Protein AF-A0A528BFL7-F1 (afdb_monomer_lite)

Structure (mmCIF, N/CA/C/O backbone):
data_AF-A0A528BFL7-F1
#
_entry.id   AF-A0A528BFL7-F1
#
loop_
_atom_site.group_PDB
_atom_site.id
_atom_site.type_symbol
_atom_site.label_atom_id
_atom_site.label_alt_id
_atom_site.label_comp_id
_atom_site.label_asym_id
_atom_site.label_entity_id
_atom_site.label_seq_id
_atom_site.pdbx_PDB_ins_code
_atom_site.Cartn_x
_atom_site.Cartn_y
_atom_site.Cartn_z
_atom_site.occupancy
_atom_site.B_iso_or_equiv
_atom_site.auth_seq_id
_atom_site.auth_comp_id
_atom_site.auth_asym_id
_atom_site.auth_atom_id
_atom_site.pdbx_PDB_model_num
ATOM 1 N N . MET A 1 1 ? 67.674 10.518 -14.536 1.00 40.16 1 MET A N 1
ATOM 2 C CA . MET A 1 1 ? 66.865 10.661 -15.765 1.00 40.16 1 MET A CA 1
ATOM 3 C C . MET A 1 1 ? 65.410 10.502 -15.371 1.00 40.16 1 MET A C 1
ATOM 5 O O . MET A 1 1 ? 65.099 9.622 -14.583 1.00 40.16 1 MET A O 1
ATOM 9 N N . SER A 1 2 ? 64.601 11.469 -15.777 1.00 37.69 2 SER A N 1
ATOM 10 C CA . SER A 1 2 ? 63.297 11.860 -15.237 1.00 37.69 2 SER A CA 1
ATOM 11 C C . SER A 1 2 ? 62.187 10.826 -15.421 1.00 37.69 2 SER A C 1
ATOM 13 O O . SER A 1 2 ? 62.089 10.180 -16.459 1.00 37.69 2 SER A O 1
ATOM 15 N N . VAL A 1 3 ? 61.326 10.741 -14.406 1.00 48.44 3 VAL A N 1
ATOM 16 C CA . VAL A 1 3 ? 60.067 9.993 -14.392 1.00 48.44 3 VAL A CA 1
ATOM 17 C C . VAL A 1 3 ? 59.146 10.466 -15.525 1.00 48.44 3 VAL A C 1
ATOM 19 O O . VAL A 1 3 ? 58.677 11.603 -15.537 1.00 48.44 3 VAL A O 1
ATOM 22 N N . GLN A 1 4 ? 58.924 9.598 -16.513 1.00 43.31 4 GLN A N 1
ATOM 23 C CA . GLN A 1 4 ? 57.974 9.819 -17.600 1.00 43.31 4 GLN A CA 1
ATOM 24 C C . GLN A 1 4 ? 56.562 9.719 -17.005 1.00 43.31 4 GLN A C 1
ATOM 26 O O . GLN A 1 4 ? 56.153 8.666 -16.521 1.00 43.31 4 GLN A O 1
ATOM 31 N N . SER A 1 5 ? 55.849 10.842 -16.980 1.00 42.34 5 SER A N 1
ATOM 32 C CA . SER A 1 5 ? 54.482 10.930 -16.471 1.00 42.34 5 SER A CA 1
ATOM 33 C C . SER A 1 5 ? 53.546 10.010 -17.257 1.00 42.34 5 SER A C 1
ATOM 35 O O . SER A 1 5 ? 53.378 10.184 -18.461 1.00 42.34 5 SER A O 1
ATOM 37 N N . ALA A 1 6 ? 52.868 9.100 -16.559 1.00 48.72 6 ALA A N 1
ATOM 38 C CA . ALA A 1 6 ? 51.685 8.370 -17.024 1.00 48.72 6 ALA A CA 1
ATOM 39 C C . ALA A 1 6 ? 50.446 9.295 -17.107 1.00 48.72 6 ALA A C 1
ATOM 41 O O . ALA A 1 6 ? 49.361 8.953 -16.653 1.00 48.72 6 ALA A O 1
ATOM 42 N N . ALA A 1 7 ? 50.633 10.507 -17.634 1.00 47.88 7 ALA A N 1
ATOM 43 C CA . ALA A 1 7 ? 49.623 11.561 -17.743 1.00 47.88 7 ALA A CA 1
ATOM 44 C C . ALA A 1 7 ? 49.189 11.787 -19.205 1.00 47.88 7 ALA A C 1
ATOM 46 O O . ALA A 1 7 ? 48.761 12.878 -19.563 1.00 47.88 7 ALA A O 1
ATOM 47 N N . ALA A 1 8 ? 49.349 10.770 -20.056 1.00 46.12 8 ALA A N 1
ATOM 48 C CA . ALA A 1 8 ? 49.095 10.837 -21.496 1.00 46.12 8 ALA A CA 1
ATOM 49 C C . ALA A 1 8 ? 48.153 9.721 -21.986 1.00 46.12 8 ALA A C 1
ATOM 51 O O . ALA A 1 8 ? 48.294 9.254 -23.109 1.00 46.12 8 ALA A O 1
ATOM 52 N N . ASP A 1 9 ? 47.216 9.279 -21.143 1.00 47.28 9 ASP A N 1
ATOM 53 C CA . ASP A 1 9 ? 46.181 8.304 -21.531 1.00 47.28 9 ASP A CA 1
ATOM 54 C C . ASP A 1 9 ? 44.794 8.689 -20.982 1.00 47.28 9 ASP A C 1
ATOM 56 O O . ASP A 1 9 ? 43.988 7.858 -20.581 1.00 47.28 9 ASP A O 1
ATOM 60 N N . VAL A 1 10 ? 44.531 9.998 -20.901 1.00 53.47 10 VAL A N 1
ATOM 61 C CA . VAL A 1 10 ? 43.198 10.571 -20.630 1.00 53.47 10 VAL A CA 1
ATOM 62 C C . VAL A 1 10 ? 43.003 11.821 -21.498 1.00 53.47 10 VAL A C 1
ATOM 64 O O . VAL A 1 10 ? 42.415 12.807 -21.070 1.00 53.47 10 VAL A O 1
ATOM 67 N N . ASP A 1 11 ? 43.514 11.817 -22.732 1.00 55.06 11 ASP A N 1
ATOM 68 C CA . ASP A 1 11 ? 42.995 12.739 -23.746 1.00 55.06 11 ASP A CA 1
ATOM 69 C C . ASP A 1 11 ? 41.746 12.066 -24.316 1.00 55.06 11 ASP A C 1
ATOM 71 O O . ASP A 1 11 ? 41.772 11.336 -25.306 1.00 55.06 11 ASP A O 1
ATOM 75 N N . VAL A 1 12 ? 40.651 12.174 -23.560 1.00 58.78 12 VAL A N 1
ATOM 76 C CA . VAL A 1 12 ? 39.333 11.743 -24.016 1.00 58.78 12 VAL A CA 1
ATOM 77 C C . VAL A 1 12 ? 39.041 12.583 -25.246 1.00 58.78 12 VAL A C 1
ATOM 79 O O . VAL A 1 12 ? 38.728 13.766 -25.140 1.00 58.78 12 VAL A O 1
ATOM 82 N N . ASP A 1 13 ? 39.193 11.971 -26.414 1.00 69.31 13 ASP A N 1
ATOM 83 C CA . ASP A 1 13 ? 39.099 12.628 -27.708 1.00 69.31 13 ASP A CA 1
ATOM 84 C C . ASP A 1 13 ? 37.619 12.958 -27.991 1.00 69.31 13 ASP A C 1
ATOM 86 O O . ASP A 1 13 ? 36.902 12.281 -28.737 1.00 69.31 13 ASP A O 1
ATOM 90 N N . LEU A 1 14 ? 37.116 13.994 -27.306 1.00 74.00 14 LEU A N 1
ATOM 91 C CA . LEU A 1 14 ? 35.717 14.430 -27.304 1.00 74.00 14 LEU A CA 1
ATOM 92 C C . LEU A 1 14 ? 35.226 14.652 -28.734 1.00 74.00 14 LEU A C 1
ATOM 94 O O . LEU A 1 14 ? 34.081 14.356 -29.067 1.00 74.00 14 LEU A O 1
ATOM 98 N N . ARG A 1 15 ? 36.114 15.116 -29.614 1.00 70.88 15 ARG A N 1
ATOM 99 C CA . ARG A 1 15 ? 35.821 15.354 -31.026 1.00 70.88 15 ARG A CA 1
ATOM 100 C C . ARG A 1 15 ? 35.510 14.065 -31.785 1.00 70.88 15 ARG A C 1
ATOM 102 O O . ARG A 1 15 ? 34.565 14.054 -32.574 1.00 70.88 15 ARG A O 1
ATOM 109 N N . GLN A 1 16 ? 36.254 12.986 -31.537 1.00 71.06 16 GLN A N 1
ATOM 110 C CA . GLN A 1 16 ? 35.962 11.675 -32.127 1.00 71.06 16 GLN A CA 1
ATOM 111 C C . GLN A 1 16 ? 34.692 11.058 -31.532 1.00 71.06 16 GLN A C 1
ATOM 113 O O . GLN A 1 16 ? 33.888 10.479 -32.268 1.00 71.06 16 GLN A O 1
ATOM 118 N N . LEU A 1 17 ? 34.445 11.254 -30.234 1.00 74.69 17 LEU A N 1
ATOM 119 C CA . LEU A 1 17 ? 33.196 10.844 -29.586 1.00 74.69 17 LEU A CA 1
ATOM 120 C C . LEU A 1 17 ? 31.978 11.545 -30.208 1.00 74.69 17 LEU A C 1
ATOM 122 O O . LEU A 1 17 ? 31.052 10.866 -30.646 1.00 74.69 17 LEU A O 1
ATOM 126 N N . PHE A 1 18 ? 31.995 12.871 -30.367 1.00 75.88 18 PHE A N 1
ATOM 127 C CA . PHE A 1 18 ? 30.898 13.601 -31.021 1.00 75.88 18 PHE A CA 1
ATOM 128 C C . PHE A 1 18 ? 30.749 13.246 -32.507 1.00 75.88 18 PHE A C 1
ATOM 130 O O . PHE A 1 18 ? 29.626 13.157 -33.002 1.00 75.88 18 PHE A O 1
ATOM 137 N N . ALA A 1 19 ? 31.848 12.987 -33.223 1.00 72.44 19 ALA A N 1
ATOM 138 C CA . ALA A 1 19 ? 31.798 12.560 -34.622 1.00 72.44 19 ALA A CA 1
ATOM 139 C C . ALA A 1 19 ? 31.199 11.150 -34.789 1.00 72.44 19 ALA A C 1
ATOM 141 O O . ALA A 1 19 ? 30.423 10.916 -35.720 1.00 72.44 19 ALA A O 1
ATOM 142 N N . SER A 1 20 ? 31.514 10.219 -33.883 1.00 70.31 20 SER A N 1
ATOM 143 C CA . SER A 1 20 ? 30.913 8.877 -33.869 1.00 70.31 20 SER A CA 1
ATOM 144 C C . SER A 1 20 ? 29.430 8.917 -33.479 1.00 70.31 20 SER A C 1
ATOM 146 O O . SER A 1 20 ? 28.610 8.238 -34.104 1.00 70.31 20 SER A O 1
ATOM 148 N N . LEU A 1 21 ? 29.059 9.796 -32.543 1.00 73.56 21 LEU A N 1
ATOM 149 C CA . LEU A 1 21 ? 27.669 10.046 -32.166 1.00 73.56 21 LEU A CA 1
ATOM 150 C C . LEU A 1 21 ? 26.868 10.632 -33.339 1.00 73.56 21 LEU A C 1
ATOM 152 O O . LEU A 1 21 ? 25.780 10.148 -33.642 1.00 73.56 21 LEU A O 1
ATOM 156 N N . ALA A 1 22 ? 27.428 11.611 -34.056 1.00 73.38 22 ALA A N 1
ATOM 157 C CA . ALA A 1 22 ? 26.803 12.235 -35.224 1.00 73.38 22 ALA A CA 1
ATOM 158 C C . ALA A 1 22 ? 26.664 11.270 -36.413 1.00 73.38 22 ALA A C 1
ATOM 160 O O . ALA A 1 22 ? 25.697 11.357 -37.167 1.00 73.38 22 ALA A O 1
ATOM 161 N N . ARG A 1 23 ? 27.585 10.311 -36.579 1.00 75.75 23 ARG A N 1
ATOM 162 C CA . ARG A 1 23 ? 27.500 9.281 -37.631 1.00 75.75 23 ARG A CA 1
ATOM 163 C C . ARG A 1 23 ? 26.330 8.317 -37.404 1.00 75.75 23 ARG A C 1
ATOM 165 O O . ARG A 1 23 ? 25.700 7.886 -38.368 1.00 75.75 23 ARG A O 1
ATOM 172 N N . ASN A 1 24 ? 26.026 8.003 -36.145 1.00 81.19 24 ASN A N 1
ATOM 173 C CA . ASN A 1 24 ? 25.044 6.986 -35.760 1.00 81.19 24 ASN A CA 1
ATOM 174 C C . ASN A 1 24 ? 23.822 7.564 -35.027 1.00 81.19 24 ASN A C 1
ATOM 176 O O . ASN A 1 24 ? 23.046 6.803 -34.444 1.00 81.19 24 ASN A O 1
ATOM 180 N N . TRP A 1 25 ? 23.619 8.883 -35.092 1.00 82.94 25 TRP A N 1
ATOM 181 C CA . TRP A 1 25 ? 22.590 9.607 -34.338 1.00 82.94 25 TRP A CA 1
ATOM 182 C C . TRP A 1 25 ? 21.179 9.040 -34.553 1.00 82.94 25 TRP A C 1
ATOM 184 O O . TRP A 1 25 ? 20.422 8.909 -33.598 1.00 82.94 25 TRP A O 1
ATOM 194 N N . LEU A 1 26 ? 20.860 8.593 -35.775 1.00 83.75 26 LEU A N 1
ATOM 195 C CA . LEU A 1 26 ? 19.595 7.922 -36.090 1.00 83.75 26 LEU A CA 1
ATOM 196 C C . LEU A 1 26 ? 19.420 6.593 -35.344 1.00 83.75 26 LEU A C 1
ATOM 198 O O . LEU A 1 26 ? 18.332 6.315 -34.854 1.00 83.75 26 LEU A O 1
ATOM 202 N N . ARG A 1 27 ? 20.472 5.771 -35.217 1.00 87.12 27 ARG A N 1
ATOM 203 C CA . ARG A 1 27 ? 20.392 4.505 -34.462 1.00 87.12 27 ARG A CA 1
ATOM 204 C C . ARG A 1 27 ? 20.205 4.770 -32.972 1.00 87.12 27 ARG A C 1
ATOM 206 O O . ARG A 1 27 ? 19.418 4.082 -32.335 1.00 87.12 27 ARG A O 1
ATOM 213 N N . ILE A 1 28 ? 20.894 5.778 -32.442 1.00 87.31 28 ILE A N 1
ATOM 214 C CA . ILE A 1 28 ? 20.759 6.196 -31.042 1.00 87.31 28 ILE A CA 1
ATOM 215 C C . ILE A 1 28 ? 19.342 6.709 -30.781 1.00 87.31 28 ILE A C 1
ATOM 217 O O . ILE A 1 28 ? 18.727 6.297 -29.804 1.00 87.31 28 ILE A O 1
ATOM 221 N N . LEU A 1 29 ? 18.796 7.530 -31.683 1.00 90.31 29 LEU A N 1
ATOM 222 C CA . LEU A 1 29 ? 17.424 8.027 -31.599 1.00 90.31 29 LEU A CA 1
ATOM 223 C C . LEU A 1 29 ? 16.413 6.878 -31.636 1.00 90.31 29 LEU A C 1
ATOM 225 O O . LEU A 1 29 ? 15.513 6.845 -30.807 1.00 90.31 29 LEU A O 1
ATOM 229 N N . VAL A 1 30 ? 16.579 5.909 -32.541 1.00 92.88 30 VAL A N 1
ATOM 230 C CA . VAL A 1 30 ? 15.694 4.737 -32.624 1.00 92.88 30 VAL A CA 1
ATOM 231 C C . VAL A 1 30 ? 15.749 3.907 -31.343 1.00 92.88 30 VAL A C 1
ATOM 233 O O . VAL A 1 30 ? 14.701 3.580 -30.797 1.00 92.88 30 VAL A O 1
ATOM 236 N N . VAL A 1 31 ? 16.942 3.591 -30.831 1.00 93.62 31 VAL A N 1
ATOM 237 C CA . VAL A 1 31 ? 17.083 2.827 -29.579 1.00 93.62 31 VAL A CA 1
ATOM 238 C C . VAL A 1 31 ? 16.480 3.594 -28.405 1.00 93.62 31 VAL A C 1
ATOM 240 O O . VAL A 1 31 ? 15.731 3.009 -27.627 1.00 93.62 31 VAL A O 1
ATOM 243 N N . ALA A 1 32 ? 16.742 4.898 -28.302 1.00 92.25 32 ALA A N 1
ATOM 244 C CA . ALA A 1 32 ? 16.146 5.744 -27.276 1.00 92.25 32 ALA A CA 1
ATOM 245 C C . ALA A 1 32 ? 14.614 5.729 -27.364 1.00 92.25 32 ALA A C 1
ATOM 247 O O . ALA A 1 32 ? 13.954 5.488 -26.361 1.00 92.25 32 ALA A O 1
ATOM 248 N N . LEU A 1 33 ? 14.048 5.884 -28.564 1.00 94.88 33 LEU A N 1
ATOM 249 C CA . LEU A 1 33 ? 12.603 5.864 -28.783 1.00 94.88 33 LEU A CA 1
ATOM 250 C C . LEU A 1 33 ? 11.994 4.501 -28.430 1.00 94.88 33 LEU A C 1
ATOM 252 O O . LEU A 1 33 ? 10.940 4.456 -27.804 1.00 94.88 33 LEU A O 1
ATOM 256 N N . VAL A 1 34 ? 12.669 3.396 -28.756 1.00 95.94 34 VAL A N 1
ATOM 257 C CA . VAL A 1 34 ? 12.236 2.042 -28.377 1.00 95.94 34 VAL A CA 1
ATOM 258 C C . VAL A 1 34 ? 12.239 1.865 -26.859 1.00 95.94 34 VAL A C 1
ATOM 260 O O . VAL A 1 34 ? 11.251 1.388 -26.306 1.00 95.94 34 VAL A O 1
ATOM 263 N N . VAL A 1 35 ? 13.311 2.272 -26.175 1.00 95.75 35 VAL A N 1
ATOM 264 C CA . VAL A 1 35 ? 13.410 2.177 -24.709 1.00 95.75 35 VAL A CA 1
ATOM 265 C C . VAL A 1 35 ? 12.360 3.060 -24.038 1.00 95.75 35 VAL A C 1
ATOM 267 O O . VAL A 1 35 ? 11.672 2.602 -23.129 1.00 95.75 35 VAL A O 1
ATOM 270 N N . THR A 1 36 ? 12.179 4.296 -24.508 1.00 95.00 36 THR A N 1
ATOM 271 C CA . THR A 1 36 ? 11.136 5.203 -24.017 1.00 95.00 36 THR A CA 1
ATOM 272 C C . THR A 1 36 ? 9.742 4.640 -24.272 1.00 95.00 36 THR A C 1
ATOM 274 O O . THR A 1 36 ? 8.905 4.692 -23.378 1.00 95.00 36 THR A O 1
ATOM 277 N N . GLY A 1 37 ? 9.488 4.060 -25.446 1.00 95.62 37 GLY A N 1
ATOM 278 C CA . GLY A 1 37 ? 8.213 3.424 -25.773 1.00 95.62 37 GLY A CA 1
ATOM 279 C C . GLY A 1 37 ? 7.912 2.227 -24.871 1.00 95.62 37 GLY A C 1
ATOM 280 O O . GLY A 1 37 ? 6.800 2.111 -24.362 1.00 95.62 37 GLY A O 1
ATOM 281 N N . LEU A 1 38 ? 8.912 1.379 -24.610 1.00 94.62 38 LEU A N 1
ATOM 282 C CA . LEU A 1 38 ? 8.803 0.264 -23.664 1.00 94.62 38 LEU A CA 1
ATOM 283 C C . LEU A 1 38 ? 8.530 0.752 -22.241 1.00 94.62 38 LEU A C 1
ATOM 285 O O . LEU A 1 38 ? 7.603 0.266 -21.601 1.00 94.62 38 LEU A O 1
ATOM 289 N N . ALA A 1 39 ? 9.297 1.731 -21.760 1.00 93.00 39 ALA A N 1
ATOM 290 C CA . ALA A 1 39 ? 9.088 2.316 -20.441 1.00 93.00 39 ALA A CA 1
ATOM 291 C C . ALA A 1 39 ? 7.68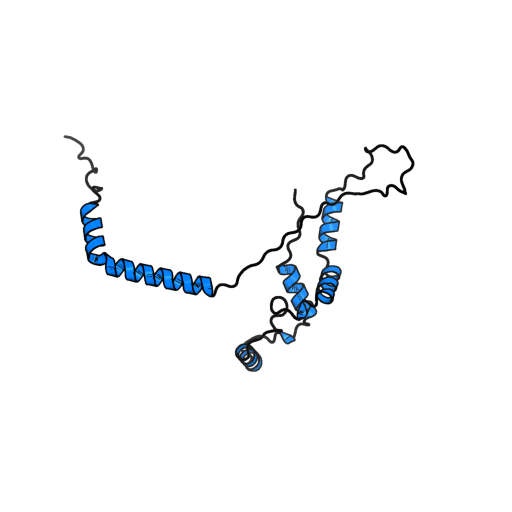2 2.921 -20.321 1.00 93.00 39 ALA A C 1
ATOM 293 O O . ALA A 1 39 ? 6.980 2.636 -19.357 1.00 93.00 39 ALA A O 1
ATOM 294 N N . PHE A 1 40 ? 7.240 3.678 -21.329 1.00 93.88 40 PHE A N 1
ATOM 295 C CA . PHE A 1 40 ? 5.910 4.281 -21.364 1.00 93.88 40 PHE A CA 1
ATOM 296 C C . PHE A 1 40 ? 4.802 3.224 -21.327 1.00 93.88 40 PHE A C 1
ATOM 298 O O . PHE A 1 40 ? 3.888 3.320 -20.509 1.00 93.88 40 PHE A O 1
ATOM 305 N N . ALA A 1 41 ? 4.907 2.178 -22.150 1.00 91.50 41 ALA A N 1
ATOM 306 C CA . ALA A 1 41 ? 3.944 1.081 -22.167 1.00 91.50 41 ALA A CA 1
ATOM 307 C C . ALA A 1 41 ? 3.859 0.368 -20.808 1.00 91.50 41 ALA A C 1
ATOM 309 O O . ALA A 1 41 ? 2.761 0.107 -20.317 1.00 91.50 41 ALA A O 1
ATOM 310 N N . LEU A 1 42 ? 5.005 0.110 -20.169 1.00 90.44 42 LEU A N 1
ATOM 311 C CA . LEU A 1 42 ? 5.055 -0.491 -18.835 1.00 90.44 42 LEU A CA 1
ATOM 312 C C . LEU A 1 42 ? 4.440 0.425 -17.772 1.00 90.44 42 LEU A C 1
ATOM 314 O O . LEU A 1 42 ? 3.670 -0.047 -16.940 1.00 90.44 42 LEU A O 1
ATOM 318 N N . THR A 1 43 ? 4.723 1.730 -17.810 1.00 88.31 43 THR A N 1
ATOM 319 C CA . THR A 1 43 ? 4.125 2.684 -16.862 1.00 88.31 43 THR A CA 1
ATOM 320 C C . THR A 1 43 ? 2.627 2.851 -17.060 1.00 88.31 43 THR A C 1
ATOM 322 O O . THR A 1 43 ? 1.909 3.040 -16.086 1.00 88.31 43 THR A O 1
ATOM 325 N N . TRP A 1 44 ? 2.140 2.760 -18.299 1.00 89.31 44 TRP A N 1
ATOM 326 C CA . TRP A 1 44 ? 0.717 2.894 -18.595 1.00 89.31 44 TRP A CA 1
ATOM 327 C C . TRP A 1 44 ? -0.088 1.669 -18.146 1.00 89.31 44 TRP A C 1
ATOM 329 O O . TRP A 1 44 ? -1.251 1.802 -17.779 1.00 89.31 44 TRP A O 1
ATOM 339 N N . LEU A 1 45 ? 0.539 0.488 -18.124 1.00 85.00 45 LEU A N 1
ATOM 340 C CA . LEU A 1 45 ? -0.063 -0.744 -17.609 1.00 85.00 45 LEU A CA 1
ATOM 341 C C . LEU A 1 45 ? 0.071 -0.894 -16.082 1.00 85.00 45 LEU A C 1
ATOM 343 O O . LEU A 1 45 ? -0.612 -1.724 -15.483 1.00 85.00 45 LEU A O 1
ATOM 347 N N . ALA A 1 46 ? 0.950 -0.119 -15.442 1.00 82.88 46 ALA A N 1
ATOM 348 C CA . ALA A 1 46 ? 1.147 -0.183 -14.001 1.00 82.88 46 ALA A CA 1
ATOM 349 C C . ALA A 1 46 ? -0.117 0.275 -13.251 1.00 82.88 46 ALA A C 1
ATOM 351 O O . ALA A 1 46 ? -0.684 1.332 -13.526 1.00 82.88 46 ALA A O 1
ATOM 352 N N . THR A 1 47 ? -0.555 -0.518 -12.272 1.00 78.06 47 THR A N 1
ATOM 353 C CA . THR A 1 47 ? -1.734 -0.211 -11.453 1.00 78.06 47 THR A CA 1
ATOM 354 C C . THR A 1 47 ? -1.482 1.022 -10.574 1.00 78.06 47 THR A C 1
ATOM 356 O O . THR A 1 47 ? -0.496 1.019 -9.827 1.00 78.06 47 THR A O 1
ATOM 359 N N . PRO A 1 48 ? -2.347 2.057 -10.601 1.00 78.12 48 PRO A N 1
ATOM 360 C CA . PRO A 1 48 ? -2.185 3.236 -9.756 1.00 78.12 48 PRO A CA 1
ATOM 361 C C . PRO A 1 48 ? -2.331 2.867 -8.274 1.00 78.12 48 PRO A C 1
ATOM 363 O O . PRO A 1 48 ? -3.222 2.108 -7.896 1.00 78.12 48 PRO A O 1
ATOM 366 N N . HIS A 1 49 ? -1.452 3.407 -7.427 1.00 79.88 49 HIS A N 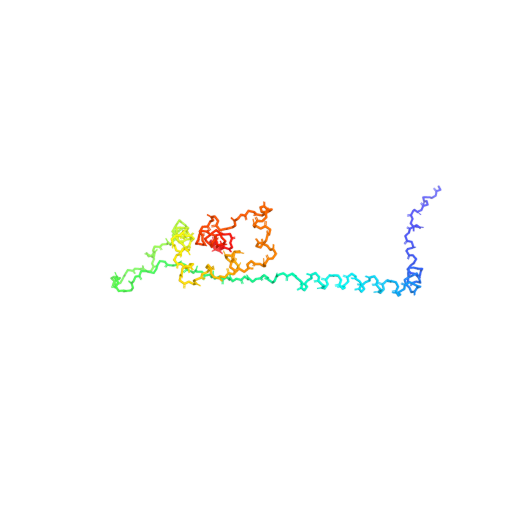1
ATOM 367 C CA . HIS A 1 49 ? -1.471 3.165 -5.985 1.00 79.88 49 HIS A CA 1
ATOM 368 C C . HIS A 1 49 ? -2.019 4.391 -5.247 1.00 79.88 49 HIS A C 1
ATOM 370 O O . HIS A 1 49 ? -1.415 5.463 -5.288 1.00 79.88 49 HIS A O 1
ATOM 376 N N . TYR A 1 50 ? -3.159 4.233 -4.573 1.00 81.94 50 TYR A N 1
ATOM 377 C CA . TYR A 1 50 ? -3.804 5.292 -3.795 1.00 81.94 50 TYR A CA 1
ATOM 378 C C . TYR A 1 50 ? -3.583 5.062 -2.299 1.00 81.94 50 TYR A C 1
ATOM 380 O O . TYR A 1 50 ? -3.806 3.961 -1.797 1.00 81.94 50 TYR A O 1
ATOM 388 N N . ARG A 1 51 ? -3.164 6.109 -1.579 1.00 84.69 51 ARG A N 1
ATOM 389 C CA . ARG A 1 51 ? -2.930 6.078 -0.129 1.00 84.69 51 ARG A CA 1
ATOM 390 C C . ARG A 1 51 ? -3.742 7.177 0.549 1.00 84.69 51 ARG A C 1
ATOM 392 O O . ARG A 1 51 ? -3.681 8.329 0.130 1.00 84.69 51 ARG A O 1
ATOM 399 N N . ALA A 1 52 ? -4.480 6.813 1.594 1.00 86.12 52 ALA A N 1
ATOM 400 C CA . ALA A 1 52 ? -5.193 7.746 2.460 1.00 86.12 52 ALA A CA 1
ATOM 401 C C . ALA A 1 52 ? -4.550 7.737 3.852 1.00 86.12 52 ALA A C 1
ATOM 403 O O . ALA A 1 52 ? -4.210 6.674 4.367 1.00 86.12 52 ALA A O 1
ATOM 404 N N . GLU A 1 53 ? -4.389 8.916 4.452 1.00 86.81 53 GLU A N 1
ATOM 405 C CA . GLU A 1 53 ? -3.806 9.076 5.786 1.00 86.81 53 GLU A CA 1
ATOM 406 C C . GLU A 1 53 ? -4.744 9.898 6.669 1.00 86.81 53 GLU A C 1
ATOM 408 O O . GLU A 1 53 ? -5.389 10.845 6.219 1.00 86.81 53 GLU A O 1
ATOM 413 N N . THR A 1 54 ? -4.856 9.523 7.940 1.00 88.25 54 THR A N 1
ATOM 414 C CA . THR A 1 54 ? -5.668 10.232 8.935 1.00 88.25 54 THR A CA 1
ATOM 415 C C . THR A 1 54 ? -4.902 10.263 10.247 1.00 88.25 54 THR A C 1
ATOM 417 O O . THR A 1 54 ? -4.329 9.255 10.652 1.00 88.25 54 THR A O 1
ATOM 420 N N . ARG A 1 55 ? -4.866 11.427 10.901 1.00 86.44 55 ARG A N 1
ATOM 421 C CA . ARG A 1 55 ? -4.186 11.625 12.186 1.00 86.44 55 ARG A CA 1
ATOM 422 C C . ARG A 1 55 ? -5.223 11.867 13.271 1.00 86.44 55 ARG A C 1
ATOM 424 O O . ARG A 1 55 ? -6.098 12.713 13.101 1.00 86.44 55 ARG A O 1
ATOM 431 N N . LEU A 1 56 ? -5.114 11.125 14.367 1.00 83.81 56 LEU A N 1
ATOM 432 C CA . LEU A 1 56 ? -6.005 11.226 15.518 1.00 83.81 56 LEU A CA 1
ATOM 433 C C . LEU A 1 56 ? -5.218 11.774 16.707 1.00 83.81 56 LEU A C 1
ATOM 435 O O . LEU A 1 56 ? -4.194 11.211 17.081 1.00 83.81 56 LEU A O 1
ATOM 439 N N . LEU A 1 57 ? -5.704 12.873 17.287 1.00 82.19 57 LEU A N 1
ATOM 440 C CA . LEU A 1 57 ? -5.199 13.391 18.554 1.00 82.19 57 LEU A CA 1
ATOM 441 C C . LEU A 1 57 ? -6.021 12.774 19.686 1.00 82.19 57 LEU A C 1
ATOM 443 O O . LEU A 1 57 ? -7.233 12.991 19.752 1.00 82.19 57 LEU A O 1
ATOM 447 N N . ILE A 1 58 ? -5.365 12.022 20.566 1.00 74.38 58 ILE A N 1
ATOM 448 C CA . ILE A 1 58 ? -6.004 11.427 21.739 1.00 74.38 58 ILE A CA 1
ATOM 449 C C . ILE A 1 58 ? -5.694 12.325 22.935 1.00 74.38 58 ILE A C 1
ATOM 451 O O . ILE A 1 58 ? -4.536 12.568 23.256 1.00 74.38 58 ILE A O 1
ATOM 455 N N . GLU A 1 59 ? -6.738 12.845 23.574 1.00 70.38 59 GLU A N 1
ATOM 456 C CA . GLU A 1 59 ? -6.636 13.672 24.776 1.00 70.38 59 GLU A CA 1
ATOM 457 C C . GLU A 1 59 ? -7.709 13.208 25.762 1.00 70.38 59 GLU A C 1
ATOM 459 O O . GLU A 1 59 ? -8.869 13.026 25.374 1.00 70.38 59 GLU A O 1
ATOM 464 N N . THR A 1 60 ? -7.343 13.024 27.033 1.00 65.31 60 THR A N 1
ATOM 465 C CA . THR A 1 60 ? -8.300 12.711 28.100 1.00 65.31 60 THR A CA 1
ATOM 466 C C . THR A 1 60 ? -9.155 13.946 28.380 1.00 65.31 60 THR A C 1
ATOM 468 O O . THR A 1 60 ? -8.803 14.798 29.193 1.00 65.31 60 THR A O 1
ATOM 471 N N . ARG A 1 61 ? -10.276 14.093 27.669 1.00 57.53 61 ARG A N 1
ATOM 472 C CA . ARG A 1 61 ? -11.237 15.172 27.928 1.00 57.53 61 ARG A CA 1
ATOM 473 C C . ARG A 1 61 ? -12.154 14.745 29.069 1.00 57.53 61 ARG A C 1
ATOM 475 O O . ARG A 1 61 ? -13.040 13.918 28.876 1.00 57.53 61 ARG A O 1
ATOM 482 N N . GLU A 1 62 ? -11.951 15.309 30.253 1.00 58.50 62 GLU A N 1
ATOM 483 C CA . GLU A 1 62 ? -12.949 15.221 31.318 1.00 58.50 62 GLU A CA 1
ATOM 484 C C . GLU A 1 62 ? -14.173 16.072 30.932 1.00 58.50 62 GLU A C 1
ATOM 486 O O . GLU A 1 62 ? -14.035 17.158 30.361 1.00 58.50 62 GLU A O 1
ATOM 491 N N . SER A 1 63 ? -15.384 15.571 31.187 1.00 52.41 63 SER A N 1
ATOM 492 C CA . SER A 1 63 ? -16.611 16.300 30.860 1.00 52.41 63 SER A CA 1
ATOM 493 C C . SER A 1 63 ? -16.708 17.574 31.701 1.00 52.41 63 SER A C 1
ATOM 495 O O . SER A 1 63 ? -16.634 17.533 32.928 1.00 52.41 63 SER A O 1
ATOM 497 N N . VAL A 1 64 ? -16.949 18.712 31.044 1.00 55.62 64 VAL A N 1
ATOM 498 C CA . VAL A 1 64 ? -17.148 20.014 31.709 1.00 55.62 64 VAL A CA 1
ATOM 499 C C . VAL A 1 64 ? -18.354 19.986 32.664 1.00 55.62 64 VAL A C 1
ATOM 501 O O . VAL A 1 64 ? -18.443 20.797 33.575 1.00 55.62 64 VAL A O 1
ATOM 504 N N . TYR A 1 65 ? -19.267 19.023 32.490 1.00 58.41 65 TYR A N 1
ATOM 505 C CA . TYR A 1 65 ? -20.473 18.860 33.307 1.00 58.41 65 TYR A CA 1
ATOM 506 C C . TYR A 1 65 ? -20.280 17.990 34.557 1.00 58.41 65 TYR A C 1
ATOM 508 O O . TYR A 1 65 ? -21.178 17.936 35.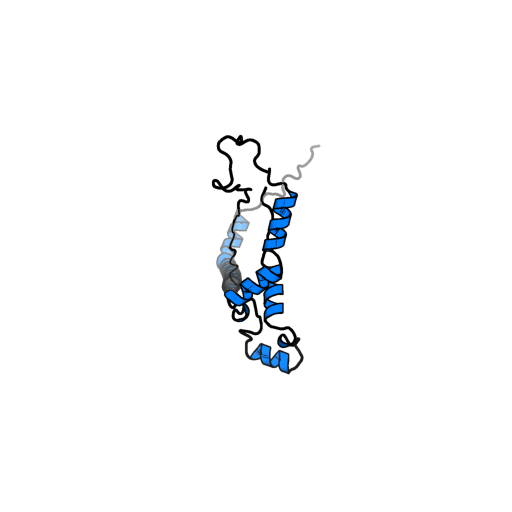393 1.00 58.41 65 TYR A O 1
ATOM 516 N N . THR A 1 66 ? -19.148 17.293 34.691 1.00 61.75 66 THR A N 1
ATOM 517 C CA . THR A 1 66 ? -18.830 16.460 35.869 1.00 61.75 66 THR A CA 1
ATOM 518 C C . THR A 1 66 ? -17.735 17.069 36.744 1.00 61.75 66 THR A C 1
ATOM 520 O O . THR A 1 66 ? -17.302 16.438 37.705 1.00 61.75 66 THR A O 1
ATOM 523 N N . ARG A 1 67 ? -17.290 18.292 36.429 1.00 60.56 67 ARG A N 1
ATOM 524 C CA . ARG A 1 67 ? -16.237 19.005 37.154 1.00 60.56 67 ARG A CA 1
ATOM 525 C C . ARG A 1 67 ? -16.847 19.883 38.258 1.00 60.56 67 ARG A C 1
ATOM 527 O O . ARG A 1 67 ? -17.703 20.708 37.950 1.00 60.56 67 ARG A O 1
ATOM 534 N N . PRO A 1 68 ? -16.417 19.762 39.526 1.00 59.81 68 PRO A N 1
ATOM 535 C CA . PRO A 1 68 ? -16.688 20.778 40.537 1.00 59.81 68 PRO A CA 1
ATOM 536 C C . PRO A 1 68 ? -15.967 22.076 40.150 1.00 59.81 68 PRO A C 1
ATOM 538 O O . PRO A 1 68 ? -14.781 22.042 39.816 1.00 59.81 68 PRO A O 1
ATOM 541 N N . ASP A 1 69 ? -16.659 23.216 40.197 1.00 54.91 69 ASP A N 1
ATOM 542 C CA . ASP A 1 69 ? -16.059 24.531 39.945 1.00 54.91 69 ASP A CA 1
ATOM 543 C C . ASP A 1 69 ? -14.851 24.748 40.880 1.00 54.91 69 ASP A C 1
ATOM 545 O O . ASP A 1 69 ? -15.014 24.991 42.075 1.00 54.91 69 ASP A O 1
ATOM 549 N N . GLY A 1 70 ? -13.626 24.625 40.351 1.00 59.50 70 GLY A N 1
ATOM 550 C CA . GLY A 1 70 ? -12.393 24.936 41.086 1.00 59.50 70 GLY A CA 1
ATOM 551 C C . GLY A 1 70 ? -11.260 23.903 41.057 1.00 59.50 70 GLY A C 1
ATOM 552 O O . GLY A 1 70 ? -10.218 24.166 41.656 1.00 59.50 70 GLY A O 1
ATOM 553 N N . THR A 1 71 ? -11.390 22.755 40.384 1.00 56.62 71 THR A N 1
ATOM 554 C CA . THR A 1 71 ? -10.273 21.790 40.296 1.00 56.62 71 THR A CA 1
ATOM 555 C C . THR A 1 71 ? -9.270 22.191 39.204 1.00 56.62 71 THR A C 1
ATOM 557 O O . THR A 1 71 ? -9.620 22.313 38.028 1.00 56.62 71 THR A O 1
ATOM 560 N N . ASN A 1 72 ? -8.025 22.432 39.632 1.00 54.00 72 ASN A N 1
ATOM 561 C CA . ASN A 1 72 ? -6.889 22.915 38.844 1.00 54.00 72 ASN A CA 1
ATOM 562 C C . ASN A 1 72 ? -6.675 22.148 37.524 1.00 54.00 72 ASN A C 1
ATOM 564 O O . ASN A 1 72 ? -6.734 20.924 37.487 1.00 54.00 72 ASN A O 1
ATOM 568 N N . ASP A 1 73 ? -6.286 22.869 36.469 1.00 54.44 73 ASP A N 1
ATOM 569 C CA . ASP A 1 73 ? -5.916 22.343 35.137 1.00 54.44 73 ASP A CA 1
ATOM 570 C C . ASP A 1 73 ? -4.654 21.436 35.149 1.00 54.44 73 ASP A C 1
ATOM 572 O O . ASP A 1 73 ? -4.224 20.940 34.112 1.00 54.44 73 ASP A O 1
ATOM 576 N N . ASN A 1 74 ? -4.070 21.212 36.335 1.00 53.09 74 ASN A N 1
ATOM 577 C CA . ASN A 1 74 ? -2.885 20.388 36.590 1.00 53.09 74 ASN A CA 1
ATOM 578 C C . ASN A 1 74 ? -3.200 18.916 36.914 1.00 53.09 74 ASN A C 1
ATOM 580 O O . ASN A 1 74 ? -2.266 18.132 37.032 1.00 53.09 74 ASN A O 1
ATOM 584 N N . ASP A 1 75 ? -4.476 18.543 37.060 1.00 52.56 75 ASP A N 1
ATOM 585 C CA . ASP A 1 75 ? -4.912 17.159 37.326 1.00 52.56 75 ASP A CA 1
ATOM 586 C C . ASP A 1 75 ? -5.589 16.538 36.091 1.00 52.56 75 ASP A C 1
ATOM 588 O O . ASP A 1 75 ? -6.533 15.754 36.176 1.00 52.56 75 ASP A O 1
ATOM 592 N N . LYS A 1 76 ? -5.150 16.946 34.892 1.00 55.91 76 LYS A N 1
ATOM 593 C CA . LYS A 1 76 ? -5.486 16.209 33.671 1.00 55.91 76 LYS A CA 1
ATOM 594 C C . LYS A 1 76 ? -4.834 14.835 33.799 1.00 55.91 76 LYS A C 1
ATOM 596 O O . LYS A 1 76 ? -3.619 14.802 33.997 1.00 55.91 76 LYS A O 1
ATOM 601 N N . PRO A 1 77 ? -5.574 13.722 33.643 1.00 56.38 77 PRO A N 1
ATOM 602 C CA . PRO A 1 77 ? -4.946 12.421 33.504 1.00 56.38 77 PRO A CA 1
ATOM 603 C C . PRO A 1 77 ? -4.035 12.516 32.285 1.00 56.38 77 PRO A C 1
ATOM 605 O O . PRO A 1 77 ? -4.521 12.633 31.152 1.00 56.38 77 PRO A O 1
ATOM 608 N N . ILE A 1 78 ? -2.725 12.573 32.530 1.00 56.16 78 ILE A N 1
ATOM 609 C CA . ILE A 1 78 ? -1.723 12.490 31.478 1.00 56.16 78 ILE A CA 1
ATOM 610 C C . ILE A 1 78 ? -2.040 11.178 30.780 1.00 56.16 78 ILE A C 1
ATOM 612 O O . ILE A 1 78 ? -2.129 10.127 31.409 1.00 56.16 78 ILE A O 1
ATOM 616 N N . LEU A 1 79 ? -2.388 11.276 29.503 1.00 62.03 79 LEU A N 1
ATOM 617 C CA . LEU A 1 79 ? -2.720 10.105 28.725 1.00 62.03 79 LEU A CA 1
ATOM 618 C C . LEU A 1 79 ? -1.413 9.323 28.560 1.00 62.03 79 LEU A C 1
ATOM 620 O O . LEU A 1 79 ? -0.562 9.706 27.758 1.00 62.03 79 LEU A O 1
ATOM 624 N N . ASP A 1 80 ? -1.234 8.294 29.385 1.00 67.19 80 ASP A N 1
ATOM 625 C CA . ASP A 1 80 ? -0.011 7.503 29.405 1.00 67.19 80 ASP A CA 1
ATOM 626 C C . ASP A 1 80 ? 0.188 6.781 28.063 1.00 67.19 80 ASP A C 1
ATOM 628 O O . ASP A 1 80 ? -0.762 6.457 27.341 1.00 67.19 80 ASP A O 1
ATOM 632 N N . GLU A 1 81 ? 1.446 6.514 27.720 1.00 68.31 81 GLU A N 1
ATOM 633 C CA . GLU A 1 81 ? 1.855 5.828 26.486 1.00 68.31 81 GLU A CA 1
ATOM 634 C C . GLU A 1 81 ? 1.152 4.466 26.304 1.00 68.31 81 GLU A C 1
ATOM 636 O O . GLU A 1 81 ? 0.789 4.068 25.191 1.00 68.31 81 GLU A O 1
ATOM 641 N N . GLU A 1 82 ? 0.862 3.796 27.418 1.00 70.31 82 GLU A N 1
ATOM 642 C CA . GLU A 1 82 ? 0.082 2.559 27.484 1.00 70.31 82 GLU A CA 1
ATOM 643 C C . GLU A 1 82 ? -1.388 2.778 27.081 1.00 70.31 82 GLU A C 1
ATOM 645 O O . GLU A 1 82 ? -1.969 1.969 26.351 1.00 70.31 82 GLU A O 1
ATOM 650 N N . GLY A 1 83 ? -1.977 3.913 27.469 1.00 71.69 83 GLY A N 1
ATOM 651 C CA . GLY A 1 83 ? -3.336 4.302 27.095 1.00 71.69 83 GLY A CA 1
ATOM 652 C C . GLY A 1 83 ? -3.473 4.570 25.597 1.00 71.69 83 GLY A C 1
ATOM 653 O O . GLY A 1 83 ? -4.436 4.119 24.977 1.00 71.69 83 GLY A O 1
ATOM 654 N N . VAL A 1 84 ? -2.490 5.235 24.981 1.00 75.69 84 VAL A N 1
ATOM 655 C CA . VAL A 1 84 ? -2.453 5.451 23.520 1.00 75.69 84 VAL A CA 1
ATOM 656 C C . VAL A 1 84 ? -2.334 4.126 22.769 1.00 75.69 84 VAL A C 1
ATOM 658 O O . VAL A 1 84 ? -3.041 3.909 21.784 1.00 75.69 84 VAL A O 1
ATOM 661 N N . THR A 1 85 ? -1.480 3.222 23.250 1.00 79.50 85 THR A N 1
ATOM 662 C CA . THR A 1 85 ? -1.284 1.895 22.647 1.00 79.50 85 THR A CA 1
ATOM 663 C C . THR A 1 85 ? -2.567 1.069 22.688 1.00 79.50 85 THR A C 1
ATOM 665 O O . THR A 1 85 ? -2.953 0.484 21.675 1.00 79.50 85 THR A O 1
ATOM 668 N N . SER A 1 86 ? -3.289 1.101 23.812 1.00 81.69 86 SER A N 1
ATOM 669 C CA . SER A 1 86 ? -4.591 0.439 23.935 1.00 81.69 86 SER A CA 1
ATOM 670 C C . SER A 1 86 ? -5.590 0.937 22.882 1.00 81.69 86 SER A C 1
ATOM 672 O O . SER A 1 86 ? -6.272 0.140 22.240 1.00 81.69 86 SER A O 1
ATOM 674 N N . GLN A 1 87 ? -5.634 2.248 22.622 1.00 78.62 87 GLN A N 1
ATOM 675 C CA . GLN A 1 87 ? -6.532 2.804 21.602 1.00 78.62 87 GLN A CA 1
ATOM 676 C C . GLN A 1 87 ? -6.142 2.389 20.178 1.00 78.62 87 GLN A C 1
ATOM 678 O O . GLN A 1 87 ? -7.017 2.149 19.345 1.00 78.62 87 GLN A O 1
ATOM 683 N N . VAL A 1 88 ? -4.846 2.264 19.886 1.00 82.88 88 VAL A N 1
ATOM 684 C CA . VAL A 1 88 ? -4.365 1.747 18.593 1.00 82.88 88 VAL A CA 1
ATOM 685 C C . VAL A 1 88 ? -4.820 0.299 18.380 1.00 82.88 88 VAL A C 1
ATOM 687 O O . VAL A 1 88 ? -5.272 -0.057 17.285 1.00 82.88 88 VAL A O 1
ATOM 690 N N . GLU A 1 89 ? -4.766 -0.530 19.422 1.00 81.50 89 GLU A N 1
ATOM 691 C CA . GLU A 1 89 ? -5.242 -1.916 19.370 1.00 81.50 89 GLU A CA 1
ATOM 692 C C . GLU A 1 89 ? -6.760 -1.989 19.155 1.00 81.50 89 GLU A C 1
ATOM 694 O O . GLU A 1 89 ? -7.237 -2.755 18.318 1.00 81.50 89 GLU A O 1
ATOM 699 N N . VAL A 1 90 ? -7.533 -1.123 19.818 1.00 85.75 90 VAL A N 1
ATOM 700 C CA . VAL A 1 90 ? -8.989 -1.043 19.612 1.00 85.75 90 VAL A CA 1
ATOM 701 C C . VAL A 1 90 ? -9.327 -0.666 18.166 1.00 85.75 90 VAL A C 1
ATOM 703 O O . VAL A 1 90 ? -10.187 -1.303 17.552 1.00 85.75 90 VAL A O 1
ATOM 706 N N . VAL A 1 91 ? -8.634 0.319 17.585 1.00 83.88 91 VAL A N 1
ATOM 707 C CA . VAL A 1 91 ? -8.842 0.743 16.185 1.00 83.88 91 VAL A CA 1
ATOM 708 C C . VAL A 1 91 ? -8.499 -0.371 15.191 1.00 83.88 91 VAL A C 1
ATOM 710 O O . VAL A 1 91 ? -9.160 -0.501 14.161 1.00 83.88 91 VAL A O 1
ATOM 713 N N . SER A 1 92 ? -7.494 -1.191 15.498 1.00 83.69 92 SER A N 1
ATOM 714 C CA . SER A 1 92 ? -7.059 -2.319 14.661 1.00 83.69 92 SER A CA 1
ATOM 715 C C . SER A 1 92 ? -7.751 -3.649 14.992 1.00 83.69 92 SER A C 1
ATOM 717 O O . SER A 1 92 ? -7.427 -4.680 14.399 1.00 83.69 92 SER A O 1
ATOM 719 N N . SER A 1 93 ? -8.734 -3.639 15.897 1.00 88.81 93 SER A N 1
ATOM 720 C CA . SER A 1 93 ? -9.424 -4.849 16.338 1.00 88.81 93 SER A CA 1
ATOM 721 C C . SER A 1 93 ? -10.284 -5.480 15.238 1.00 88.81 93 SER A C 1
ATOM 723 O O . SER A 1 93 ? -10.951 -4.808 14.445 1.00 88.81 93 SER A O 1
ATOM 725 N N . THR A 1 94 ? -10.316 -6.814 15.218 1.00 87.50 94 THR A N 1
ATOM 726 C CA . THR A 1 94 ? -11.052 -7.601 14.217 1.00 87.50 94 THR A CA 1
ATOM 727 C C . THR A 1 94 ? -12.540 -7.258 14.174 1.00 87.50 94 THR A C 1
ATOM 729 O O . THR A 1 94 ? -13.116 -7.185 13.089 1.00 87.50 94 THR A O 1
ATOM 732 N N . ASP A 1 95 ? -13.164 -7.018 15.327 1.00 89.19 95 ASP A N 1
ATOM 733 C CA . ASP A 1 95 ? -14.598 -6.728 15.404 1.00 89.19 95 ASP A CA 1
ATOM 734 C C . ASP A 1 95 ? -14.943 -5.379 14.763 1.00 89.19 95 ASP A C 1
ATOM 736 O O . ASP A 1 95 ? -15.910 -5.286 13.999 1.00 89.19 95 ASP A O 1
ATOM 740 N N . ILE A 1 96 ? -14.116 -4.353 14.995 1.00 88.56 96 ILE A N 1
ATOM 741 C CA . ILE A 1 96 ? -14.271 -3.038 14.363 1.00 88.56 96 ILE A CA 1
ATOM 742 C C . ILE A 1 96 ? -14.038 -3.149 12.856 1.00 88.56 96 ILE A C 1
ATOM 744 O O . ILE A 1 96 ? -14.873 -2.685 12.074 1.00 88.56 96 ILE A O 1
ATOM 748 N N . LEU A 1 97 ? -12.968 -3.827 12.426 1.00 88.81 97 LEU A N 1
ATOM 749 C CA . LEU A 1 97 ? -12.687 -4.034 11.001 1.00 88.81 97 LEU A CA 1
ATOM 750 C C . LEU A 1 97 ? -13.825 -4.789 10.300 1.00 88.81 97 LEU A C 1
ATOM 752 O O . LEU A 1 97 ? -14.238 -4.397 9.208 1.00 88.81 97 LEU A O 1
ATOM 756 N N . LYS A 1 98 ? -14.396 -5.815 10.941 1.00 88.62 98 LYS A N 1
ATOM 757 C CA . LYS A 1 98 ? -15.525 -6.589 10.404 1.00 88.62 98 LYS A CA 1
ATOM 758 C C . LYS A 1 98 ? -16.778 -5.732 10.279 1.00 88.62 98 LYS A C 1
ATOM 760 O O . LYS A 1 98 ? -17.456 -5.778 9.251 1.00 88.62 98 LYS A O 1
ATOM 765 N N . GLN A 1 99 ? -17.078 -4.925 11.294 1.00 88.56 99 GLN A N 1
ATOM 766 C CA . GLN A 1 99 ? -18.227 -4.027 11.262 1.00 88.56 99 GLN A CA 1
ATOM 767 C C . GLN A 1 99 ? -18.083 -2.966 10.161 1.00 88.56 99 GLN A C 1
ATOM 769 O O . GLN A 1 99 ? -19.049 -2.688 9.447 1.00 88.56 99 GLN A O 1
ATOM 774 N N . VAL A 1 100 ? -16.890 -2.394 9.989 1.00 88.56 100 VAL A N 1
ATOM 775 C CA . VAL A 1 100 ? -16.598 -1.427 8.920 1.00 88.56 100 VAL A CA 1
ATOM 776 C C . VAL A 1 100 ? -16.706 -2.086 7.546 1.00 88.56 100 VAL A C 1
ATOM 778 O O . VAL A 1 100 ? -17.369 -1.537 6.664 1.00 88.56 100 VAL A O 1
ATOM 781 N N . ALA A 1 101 ? -16.143 -3.286 7.377 1.00 86.81 101 ALA A N 1
ATOM 782 C CA . ALA A 1 101 ? -16.225 -4.054 6.137 1.00 86.81 101 ALA A CA 1
ATOM 783 C C . ALA A 1 101 ? -17.673 -4.315 5.707 1.00 86.81 101 ALA A C 1
ATOM 785 O O . ALA A 1 101 ? -18.014 -4.141 4.536 1.00 86.81 101 ALA A O 1
ATOM 786 N N . GLN A 1 102 ? -18.538 -4.673 6.659 1.00 87.44 102 GLN A N 1
ATOM 787 C CA . GLN A 1 102 ? -19.964 -4.878 6.411 1.00 87.44 102 GLN A CA 1
ATOM 788 C C . GLN A 1 102 ? -20.691 -3.566 6.092 1.00 87.44 102 GLN A C 1
ATOM 790 O O . GLN A 1 102 ? -21.446 -3.508 5.123 1.00 87.44 102 GLN A O 1
ATOM 795 N N . ARG A 1 103 ? -20.446 -2.492 6.859 1.00 89.38 103 ARG A N 1
ATOM 796 C CA . ARG A 1 103 ? -21.088 -1.182 6.634 1.00 89.38 103 ARG A CA 1
ATOM 797 C C . ARG A 1 103 ? -20.738 -0.584 5.271 1.00 89.38 103 ARG A C 1
ATOM 799 O O . ARG A 1 103 ? -21.612 -0.021 4.618 1.00 89.38 103 ARG A O 1
ATOM 806 N N . LEU A 1 104 ? -19.487 -0.722 4.837 1.00 86.12 104 LEU A N 1
ATOM 807 C CA . LEU A 1 104 ? -19.003 -0.216 3.549 1.00 86.12 104 LEU A CA 1
ATOM 808 C C . LEU A 1 104 ? -19.160 -1.225 2.401 1.00 86.12 104 LEU A C 1
ATOM 810 O O . LEU A 1 104 ? -18.834 -0.897 1.266 1.00 86.12 104 LEU A O 1
ATOM 814 N N . ASN A 1 105 ? -19.687 -2.427 2.670 1.00 84.12 105 ASN A N 1
ATOM 815 C CA . ASN A 1 105 ? -19.839 -3.511 1.692 1.00 84.12 105 ASN A CA 1
ATOM 816 C C . ASN A 1 105 ? -18.537 -3.811 0.921 1.00 84.12 105 ASN A C 1
ATOM 818 O O . ASN A 1 105 ? -18.556 -4.014 -0.295 1.00 84.12 105 ASN A O 1
ATOM 822 N N . LEU A 1 106 ? -17.403 -3.856 1.630 1.00 83.38 106 LEU A N 1
ATOM 823 C CA . LEU A 1 106 ? -16.075 -4.012 1.019 1.00 83.38 106 LEU A CA 1
ATOM 824 C C . LEU A 1 106 ? -15.906 -5.342 0.268 1.00 83.38 106 LEU A C 1
ATOM 826 O O . LEU A 1 106 ? -15.106 -5.413 -0.655 1.00 83.38 106 LEU A O 1
ATOM 830 N N . SER A 1 107 ? -16.700 -6.368 0.587 1.00 79.81 107 SER A N 1
ATOM 831 C CA . SER A 1 107 ? -16.719 -7.648 -0.139 1.00 79.81 107 SER A CA 1
ATOM 832 C C . SER A 1 107 ? -17.148 -7.538 -1.603 1.00 79.81 107 SER A C 1
ATOM 834 O O . SER A 1 107 ? -16.921 -8.457 -2.379 1.00 79.81 107 SER A O 1
ATOM 836 N N . ARG A 1 108 ? -17.772 -6.428 -2.010 1.00 77.81 108 ARG A N 1
ATOM 837 C CA . ARG A 1 108 ? -18.168 -6.196 -3.408 1.00 77.81 108 ARG A CA 1
ATOM 838 C C . ARG A 1 108 ? -17.074 -5.541 -4.246 1.00 77.81 108 ARG A C 1
ATOM 840 O O . ARG A 1 108 ? -17.253 -5.396 -5.451 1.00 77.81 108 ARG A O 1
ATOM 847 N N . LEU A 1 109 ? -15.990 -5.093 -3.618 1.00 78.88 109 LEU A N 1
ATOM 848 C CA . LEU A 1 109 ? -14.907 -4.397 -4.296 1.00 78.88 109 LEU A CA 1
ATOM 849 C C . LEU A 1 109 ? -13.825 -5.405 -4.715 1.00 78.88 109 LEU A C 1
ATOM 851 O O . LEU A 1 109 ? -13.350 -6.161 -3.861 1.00 78.88 109 LEU A O 1
ATOM 855 N N . PRO A 1 110 ? -13.358 -5.375 -5.978 1.00 75.56 110 PRO A N 1
ATOM 856 C CA . PRO A 1 110 ? -12.327 -6.299 -6.468 1.00 75.56 110 PRO A CA 1
ATOM 857 C C . PRO A 1 110 ? -10.990 -6.178 -5.721 1.00 75.56 110 PRO A C 1
ATOM 859 O O . PRO A 1 110 ? -10.175 -7.094 -5.714 1.00 75.56 110 PRO A O 1
ATOM 862 N N . GLU A 1 111 ? -10.763 -5.041 -5.063 1.00 74.56 111 GLU A N 1
ATOM 863 C CA . GLU A 1 111 ? -9.553 -4.735 -4.294 1.00 74.56 111 GLU A CA 1
ATOM 864 C C . GLU A 1 111 ? -9.467 -5.471 -2.947 1.00 74.56 111 GLU A C 1
ATOM 866 O O . GLU A 1 111 ? -8.371 -5.575 -2.377 1.00 74.56 111 GLU A O 1
ATOM 871 N N . PHE A 1 112 ? -10.612 -5.924 -2.428 1.00 75.38 112 PHE A N 1
ATOM 872 C CA . PHE A 1 112 ? -10.755 -6.622 -1.147 1.00 75.38 112 PHE A CA 1
ATOM 873 C C . PHE A 1 112 ? -11.258 -8.057 -1.326 1.00 75.38 112 PHE A C 1
ATOM 875 O O . PHE A 1 112 ? -10.988 -8.906 -0.476 1.00 75.38 112 PHE A O 1
ATOM 882 N N . ASP A 1 113 ? -11.936 -8.335 -2.440 1.00 70.62 113 ASP A N 1
ATOM 883 C CA . ASP A 1 113 ? -12.367 -9.664 -2.838 1.00 70.62 113 ASP A CA 1
ATOM 884 C C . ASP A 1 113 ? -11.923 -9.971 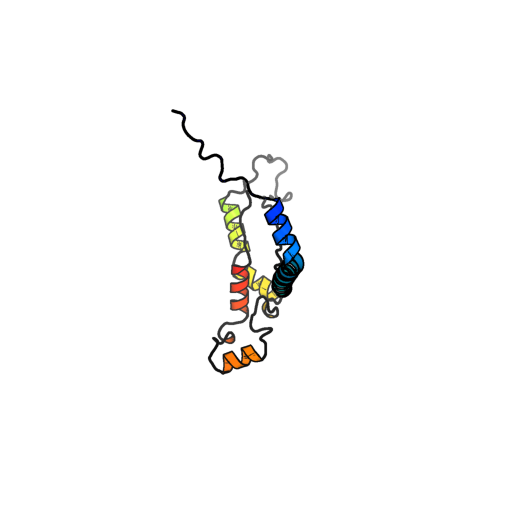-4.276 1.00 70.62 113 ASP A C 1
ATOM 886 O O . ASP A 1 113 ? -12.543 -9.553 -5.253 1.00 70.62 113 ASP A O 1
ATOM 890 N N . GLU A 1 114 ? -10.854 -10.760 -4.405 1.00 63.53 114 GLU A N 1
ATOM 891 C CA . GLU A 1 114 ? -10.291 -11.160 -5.700 1.00 63.53 114 GLU A CA 1
ATOM 892 C C . GLU A 1 114 ? -11.262 -12.011 -6.544 1.00 63.53 114 GLU A C 1
ATOM 894 O O . GLU A 1 114 ? -11.025 -12.187 -7.739 1.00 63.53 114 GLU A O 1
ATOM 899 N N . THR A 1 115 ? -12.357 -12.530 -5.964 1.00 61.69 115 THR A N 1
ATOM 900 C CA . THR A 1 115 ? -13.408 -13.257 -6.706 1.00 61.69 115 THR A CA 1
ATOM 901 C C . THR A 1 115 ? -14.486 -12.367 -7.298 1.00 61.69 115 THR A C 1
ATOM 903 O O . THR A 1 115 ? -15.170 -12.807 -8.224 1.00 61.69 115 THR A O 1
ATOM 906 N N . ALA A 1 116 ? -14.627 -11.130 -6.813 1.00 60.12 116 ALA A N 1
ATOM 907 C CA . ALA A 1 116 ? -15.692 -10.230 -7.246 1.00 60.12 116 ALA A CA 1
ATOM 908 C C . ALA A 1 116 ? -15.572 -9.835 -8.730 1.00 60.12 116 ALA A C 1
ATOM 910 O O . ALA A 1 116 ? -16.587 -9.546 -9.358 1.00 60.12 116 ALA A O 1
ATOM 911 N N . ASP A 1 117 ? -14.364 -9.883 -9.304 1.00 58.62 117 ASP A N 1
ATOM 912 C CA . ASP A 1 117 ? -14.099 -9.490 -10.696 1.00 58.62 117 ASP A CA 1
ATOM 913 C C . ASP A 1 117 ? -13.133 -10.464 -11.397 1.00 58.62 117 ASP A C 1
ATOM 915 O O . ASP A 1 117 ? -12.175 -10.083 -12.073 1.00 58.62 117 ASP A O 1
ATOM 919 N N . MET A 1 118 ? -13.332 -11.774 -11.188 1.00 61.16 118 MET A N 1
ATOM 920 C CA . MET A 1 118 ? -12.489 -12.775 -11.845 1.00 61.16 118 MET A CA 1
ATOM 921 C C . MET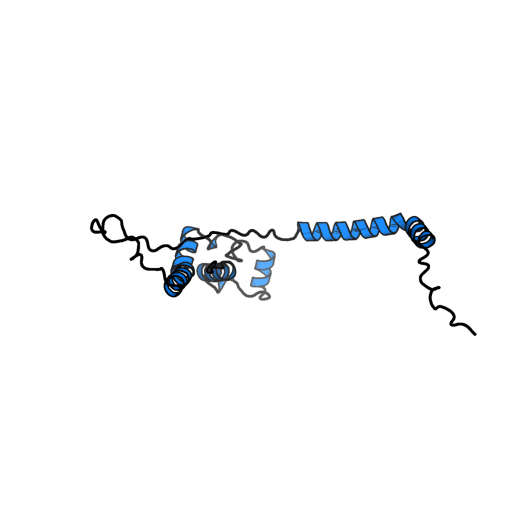 A 1 118 ? -12.720 -12.800 -13.360 1.00 61.16 118 MET A C 1
ATOM 923 O O . MET A 1 118 ? -13.816 -13.164 -13.801 1.00 61.16 118 MET A O 1
ATOM 927 N N . PRO A 1 119 ? -11.686 -12.536 -14.186 1.00 64.69 119 PRO A N 1
ATOM 928 C CA . PRO A 1 119 ? -11.817 -12.665 -15.629 1.00 64.69 119 PRO A CA 1
ATOM 929 C C . PRO A 1 119 ? -12.119 -14.123 -15.999 1.00 64.69 119 PRO A C 1
ATOM 931 O O . PRO A 1 119 ? -11.589 -15.057 -15.393 1.00 64.69 119 PRO A O 1
ATOM 934 N N . MET A 1 120 ? -12.944 -14.322 -17.032 1.00 66.12 120 MET A N 1
ATOM 935 C CA . MET A 1 120 ? -13.413 -15.640 -17.503 1.00 66.12 120 MET A CA 1
ATOM 936 C C . MET A 1 120 ? -12.286 -16.681 -17.651 1.00 66.12 120 MET A C 1
ATOM 938 O O . MET A 1 120 ? -12.477 -17.850 -17.324 1.00 66.12 120 MET A O 1
ATOM 942 N N . LEU A 1 121 ? -11.089 -16.256 -18.069 1.00 69.19 121 LEU A N 1
ATOM 943 C CA . LEU A 1 121 ? -9.907 -17.118 -18.192 1.00 69.19 121 LEU A CA 1
ATOM 944 C C . LEU A 1 121 ? -9.383 -17.621 -16.837 1.00 69.19 121 LEU A C 1
ATOM 946 O O . LEU A 1 121 ? -9.060 -18.799 -16.704 1.00 69.19 121 LEU A O 1
ATOM 950 N N . SER A 1 122 ? -9.351 -16.762 -15.813 1.00 63.91 122 SER A N 1
ATOM 951 C CA . SER A 1 122 ? -8.996 -17.161 -14.443 1.00 63.91 122 SER A CA 1
ATOM 952 C C . SER A 1 122 ? -10.008 -18.154 -13.877 1.00 63.91 122 SER A C 1
ATOM 954 O O . SER A 1 122 ? -9.613 -19.101 -13.203 1.00 63.91 122 SER A O 1
ATOM 956 N N . ARG A 1 123 ? -11.298 -17.988 -14.200 1.00 68.25 123 ARG A N 1
ATOM 957 C CA . ARG A 1 123 ? -12.363 -18.918 -13.794 1.00 68.25 123 ARG A CA 1
ATOM 958 C C . ARG A 1 123 ? -12.174 -20.306 -14.411 1.00 68.25 123 ARG A C 1
ATOM 960 O O . ARG A 1 123 ? -12.344 -21.306 -13.723 1.00 68.25 123 ARG A O 1
ATOM 967 N N . LEU A 1 124 ? -11.761 -20.370 -15.678 1.00 71.88 124 LEU A N 1
ATOM 968 C CA . LEU A 1 124 ? -11.425 -21.631 -16.345 1.00 71.88 124 LEU A CA 1
ATOM 969 C C . LEU A 1 124 ? -10.180 -22.301 -15.746 1.00 71.88 124 LEU A C 1
ATOM 971 O O . LEU A 1 124 ? -10.171 -23.518 -15.611 1.00 71.88 124 LEU A O 1
ATOM 975 N N . LEU A 1 125 ? -9.162 -21.535 -15.3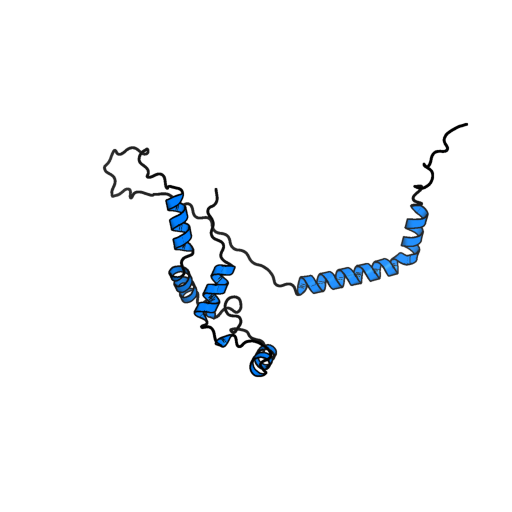40 1.00 72.25 125 LEU A N 1
ATOM 976 C CA . LEU A 1 125 ? -7.964 -22.079 -14.683 1.00 72.25 125 LEU A CA 1
ATOM 977 C C . LEU A 1 125 ? -8.249 -22.650 -13.285 1.00 72.25 125 LEU A C 1
ATOM 979 O O . LEU A 1 125 ? -7.639 -23.650 -12.912 1.00 72.25 125 LEU A O 1
ATOM 983 N N . VAL A 1 126 ? -9.183 -22.045 -12.541 1.00 72.94 126 VAL A N 1
ATOM 984 C CA . VAL A 1 126 ? -9.672 -22.586 -11.259 1.00 72.94 126 VAL A CA 1
ATOM 985 C C . VAL A 1 126 ? -10.443 -23.890 -11.491 1.00 72.94 126 VAL A C 1
ATOM 987 O O . VAL A 1 126 ? -10.147 -24.891 -10.851 1.00 72.94 126 VAL A O 1
ATOM 990 N N . ILE A 1 127 ? -11.354 -23.928 -12.474 1.00 71.31 127 ILE A N 1
ATOM 991 C CA . ILE A 1 127 ? -12.100 -25.151 -12.837 1.00 71.31 127 ILE A CA 1
ATOM 992 C C . ILE A 1 127 ? -11.159 -26.265 -13.321 1.00 71.31 127 ILE A C 1
ATOM 994 O O . ILE A 1 127 ? -11.374 -27.436 -13.021 1.00 71.31 127 ILE A O 1
ATOM 998 N N . ALA A 1 128 ? -10.104 -25.910 -14.056 1.00 77.38 128 ALA A N 1
ATOM 999 C CA . ALA A 1 128 ? -9.092 -26.850 -14.527 1.00 77.38 128 ALA A CA 1
ATOM 1000 C C . ALA A 1 128 ? -8.135 -27.330 -13.415 1.00 77.38 128 ALA A C 1
ATOM 1002 O O . ALA A 1 128 ? -7.297 -28.189 -13.679 1.00 77.38 128 ALA A O 1
ATOM 1003 N N . GLY A 1 129 ? -8.236 -26.793 -12.192 1.00 67.56 129 GLY A N 1
ATOM 1004 C CA . GLY A 1 129 ? -7.405 -27.184 -11.049 1.00 67.56 129 GLY A CA 1
ATOM 1005 C C . GLY A 1 129 ? -5.969 -26.652 -11.091 1.00 67.56 129 GLY A C 1
ATOM 1006 O O . GLY A 1 129 ? -5.129 -27.101 -10.317 1.00 67.56 129 GLY A O 1
ATOM 1007 N N . LEU A 1 130 ? -5.664 -25.700 -11.980 1.00 71.81 130 LEU A N 1
ATOM 1008 C CA . LEU A 1 130 ? -4.335 -25.079 -12.085 1.00 71.81 130 LEU A CA 1
ATOM 1009 C C . LEU A 1 130 ? -4.153 -23.902 -11.111 1.00 71.81 130 LEU A C 1
ATOM 1011 O O . LEU A 1 130 ? -3.033 -23.424 -10.931 1.00 71.81 130 LEU A O 1
ATOM 1015 N N . LYS A 1 131 ? -5.240 -23.414 -10.500 1.00 61.03 131 LYS A N 1
ATOM 1016 C CA . LYS A 1 131 ? -5.245 -22.291 -9.554 1.00 61.03 131 LYS A CA 1
ATOM 1017 C C . LYS A 1 131 ? -6.139 -22.628 -8.358 1.00 61.03 131 LYS A C 1
ATOM 1019 O O . LYS A 1 131 ? -7.258 -23.084 -8.570 1.00 61.03 131 LYS A O 1
ATOM 1024 N N . SER A 1 132 ? -5.651 -22.404 -7.134 1.00 58.97 132 SER A N 1
ATOM 1025 C CA . SER A 1 132 ? -6.395 -22.656 -5.889 1.00 58.97 132 SER A CA 1
ATOM 1026 C C . SER A 1 132 ? -7.755 -21.955 -5.897 1.00 58.97 132 SER A C 1
ATOM 1028 O O . SER A 1 132 ? -7.820 -20.786 -6.291 1.00 58.97 132 SER A O 1
ATOM 1030 N N . ASP A 1 133 ? -8.815 -22.665 -5.488 1.00 59.75 133 ASP A N 1
ATOM 1031 C CA . ASP A 1 133 ? -10.185 -22.148 -5.479 1.00 59.75 133 ASP A CA 1
ATOM 1032 C C . ASP A 1 133 ? -10.317 -21.050 -4.414 1.00 59.75 133 ASP A C 1
ATOM 1034 O O . ASP A 1 133 ? -10.254 -21.320 -3.214 1.00 59.75 133 ASP A O 1
ATOM 1038 N N . PRO A 1 134 ? -10.496 -19.788 -4.819 1.00 59.84 134 PRO A N 1
ATOM 1039 C CA . PRO A 1 134 ? -10.584 -18.701 -3.867 1.00 59.84 134 PRO A CA 1
ATOM 1040 C C . PRO A 1 134 ? -11.925 -18.683 -3.121 1.00 59.84 134 PRO A C 1
ATOM 1042 O O . PRO A 1 134 ? -12.039 -17.928 -2.158 1.00 59.84 134 PRO A O 1
ATOM 1045 N N . ASN A 1 135 ? -12.926 -19.485 -3.517 1.00 62.16 135 ASN A N 1
ATOM 1046 C CA . ASN A 1 135 ? -14.234 -19.571 -2.850 1.00 62.16 135 ASN A CA 1
ATOM 1047 C C . ASN A 1 135 ? -14.238 -20.434 -1.579 1.00 62.16 135 ASN A C 1
ATOM 1049 O O . ASN A 1 135 ? -15.249 -20.456 -0.881 1.00 62.16 135 ASN A O 1
ATOM 1053 N N . GLU A 1 136 ? -13.143 -21.133 -1.261 1.00 61.91 136 GLU A N 1
ATOM 1054 C CA . GLU A 1 136 ? -13.035 -21.912 -0.017 1.00 61.91 136 GLU A CA 1
ATOM 1055 C C . GLU A 1 136 ? -13.017 -21.020 1.235 1.00 61.91 136 GLU A C 1
ATOM 1057 O O . GLU A 1 136 ? -13.397 -21.463 2.318 1.00 61.91 136 GLU A O 1
ATOM 1062 N N . ILE A 1 137 ? -12.620 -19.751 1.084 1.00 63.00 137 ILE A N 1
ATOM 1063 C CA . ILE A 1 137 ? -12.580 -18.770 2.170 1.00 63.00 137 ILE A CA 1
ATOM 1064 C C . ILE A 1 137 ? -13.814 -17.860 2.071 1.00 63.00 137 ILE A C 1
ATOM 1066 O O . ILE A 1 137 ? -14.040 -17.270 1.006 1.00 63.00 137 ILE A O 1
ATOM 1070 N N . PRO A 1 138 ? -14.586 -17.684 3.163 1.00 75.00 138 PRO A N 1
ATOM 1071 C CA . PRO A 1 138 ? -15.696 -16.742 3.200 1.00 75.00 138 PRO A CA 1
ATOM 1072 C C . PRO A 1 138 ? -15.267 -15.334 2.756 1.00 75.00 138 PRO A C 1
ATOM 1074 O O . PRO A 1 138 ? -14.178 -14.873 3.123 1.00 75.00 138 PRO A O 1
ATOM 1077 N N . PRO A 1 139 ? -16.109 -14.608 1.998 1.00 74.38 139 PRO A N 1
ATOM 1078 C CA . PRO A 1 139 ? -15.770 -13.282 1.487 1.00 74.38 139 PRO A CA 1
ATOM 1079 C C . PRO A 1 139 ? -15.378 -12.307 2.603 1.00 74.38 139 PRO A C 1
ATOM 1081 O O . PRO A 1 139 ? -14.477 -11.490 2.420 1.00 74.38 139 PRO A O 1
ATOM 1084 N N . GLU A 1 140 ? -15.982 -12.421 3.786 1.00 75.75 140 GLU A N 1
ATOM 1085 C CA . GLU A 1 140 ? -15.675 -11.564 4.931 1.00 75.75 140 GLU A CA 1
ATOM 1086 C C . GLU A 1 140 ? -14.249 -11.772 5.460 1.00 75.75 140 GLU A C 1
ATOM 1088 O O . GLU A 1 140 ? -13.580 -10.810 5.834 1.00 75.75 140 GLU A O 1
ATOM 1093 N N . GLU A 1 141 ? -13.761 -13.012 5.478 1.00 79.94 141 GLU A N 1
ATOM 1094 C CA . GLU A 1 141 ? -12.430 -13.347 5.993 1.00 79.94 141 GLU A CA 1
ATOM 1095 C C . GLU A 1 141 ? -11.320 -12.902 5.028 1.00 79.94 141 GLU A C 1
ATOM 1097 O O . GLU A 1 141 ? -10.267 -12.410 5.454 1.00 79.94 141 GLU A O 1
ATOM 1102 N N . ARG A 1 142 ? -11.589 -12.962 3.717 1.00 80.75 142 ARG A N 1
ATOM 1103 C CA . ARG A 1 142 ? -10.694 -12.413 2.684 1.00 80.75 142 ARG A CA 1
ATOM 1104 C C . ARG A 1 142 ? -10.546 -10.901 2.823 1.00 80.75 142 ARG A C 1
ATOM 1106 O O . ARG A 1 142 ? -9.424 -10.392 2.862 1.00 80.75 142 ARG A O 1
ATOM 1113 N N . VAL A 1 143 ? -11.669 -10.200 2.980 1.00 84.94 143 VAL A N 1
ATOM 1114 C CA . VAL A 1 143 ? -11.692 -8.744 3.170 1.00 84.94 143 VAL A CA 1
ATOM 1115 C C . VAL A 1 143 ? -10.918 -8.353 4.427 1.00 84.94 143 VAL A C 1
ATOM 1117 O O . VAL A 1 143 ? -10.073 -7.463 4.363 1.00 84.94 143 VAL A O 1
ATOM 1120 N N . LEU A 1 144 ? -11.146 -9.039 5.553 1.00 84.94 144 LEU A N 1
ATOM 1121 C CA . LEU A 1 144 ? -10.433 -8.779 6.809 1.00 84.94 144 LEU A CA 1
ATOM 1122 C C . LEU A 1 144 ? -8.920 -8.964 6.664 1.00 84.94 144 LEU A C 1
ATOM 1124 O O . LEU A 1 144 ? -8.141 -8.144 7.155 1.00 84.94 144 LEU A O 1
ATOM 1128 N N . THR A 1 145 ? -8.499 -10.007 5.950 1.00 83.88 145 THR A N 1
ATOM 1129 C CA . THR A 1 145 ? -7.080 -10.269 5.688 1.00 83.88 145 THR A CA 1
ATOM 1130 C C . THR A 1 145 ? -6.457 -9.137 4.868 1.00 83.88 145 THR A C 1
ATOM 1132 O O . THR A 1 145 ? -5.433 -8.589 5.276 1.00 83.88 145 THR A O 1
ATOM 1135 N N . LYS A 1 146 ? -7.111 -8.708 3.778 1.00 85.00 146 LYS A N 1
ATOM 1136 C CA . LYS A 1 146 ? -6.646 -7.587 2.940 1.00 85.00 146 LYS A CA 1
ATOM 1137 C C . LYS A 1 146 ? -6.666 -6.247 3.674 1.00 85.00 146 LYS A C 1
ATOM 1139 O O . LYS A 1 146 ? -5.763 -5.437 3.481 1.00 85.00 146 LYS A O 1
ATOM 1144 N N . MET A 1 147 ? -7.665 -5.999 4.522 1.00 84.81 147 MET A N 1
ATOM 1145 C CA . MET A 1 147 ? -7.718 -4.792 5.351 1.00 84.81 147 MET A CA 1
ATOM 1146 C C . MET A 1 147 ? -6.540 -4.741 6.317 1.00 84.81 147 MET A C 1
ATOM 1148 O O . MET A 1 147 ? -5.888 -3.710 6.398 1.00 84.81 147 MET A O 1
ATOM 1152 N N . ARG A 1 148 ? -6.223 -5.845 6.998 1.00 85.56 148 ARG A N 1
ATOM 1153 C CA . ARG A 1 148 ? -5.091 -5.908 7.933 1.00 85.56 148 ARG A CA 1
ATOM 1154 C C . ARG A 1 148 ? -3.734 -5.766 7.242 1.00 85.56 148 ARG A C 1
ATOM 1156 O O . ARG A 1 148 ? -2.822 -5.195 7.820 1.00 85.56 148 ARG A O 1
ATOM 1163 N N . GLU A 1 149 ? -3.604 -6.261 6.015 1.00 84.75 149 GLU A N 1
ATOM 1164 C CA . GLU A 1 149 ? -2.391 -6.086 5.208 1.00 84.75 149 GLU A CA 1
ATOM 1165 C C . GLU A 1 149 ? -2.197 -4.624 4.764 1.00 84.75 149 GLU A C 1
ATOM 1167 O O . GLU A 1 149 ? -1.075 -4.121 4.740 1.00 84.75 149 GLU A O 1
ATOM 1172 N N . LYS A 1 150 ? -3.288 -3.926 4.417 1.00 84.94 150 LYS A N 1
ATOM 1173 C CA . LYS A 1 150 ? -3.244 -2.561 3.862 1.00 84.94 150 LYS A CA 1
ATOM 1174 C C . LYS A 1 150 ? -3.374 -1.449 4.909 1.00 84.94 150 LYS A C 1
ATOM 1176 O O . LYS A 1 150 ? -2.978 -0.317 4.634 1.00 84.94 150 LYS A O 1
ATOM 1181 N N . LEU A 1 151 ? -3.943 -1.735 6.078 1.00 86.00 151 LEU A N 1
ATOM 1182 C CA . LEU A 1 151 ? -4.151 -0.766 7.149 1.00 86.00 151 LEU A CA 1
ATOM 1183 C C . LEU A 1 151 ? -2.933 -0.741 8.071 1.00 86.00 151 LEU A C 1
ATOM 1185 O O . LEU A 1 151 ? -2.660 -1.704 8.781 1.00 86.00 151 LEU A O 1
ATOM 1189 N N . ASN A 1 152 ? -2.237 0.393 8.099 1.00 85.25 152 ASN A N 1
ATOM 1190 C CA . ASN A 1 152 ? -1.151 0.627 9.039 1.00 85.25 152 ASN A CA 1
ATOM 1191 C C . ASN A 1 152 ? -1.601 1.656 10.080 1.00 85.25 152 ASN A C 1
ATOM 1193 O O . ASN A 1 152 ? -1.919 2.793 9.728 1.00 85.25 152 ASN A O 1
ATOM 1197 N N . VAL A 1 153 ? -1.648 1.241 11.345 1.00 84.25 153 VAL A N 1
ATOM 1198 C CA . VAL A 1 153 ? -2.006 2.095 12.479 1.00 84.25 153 VAL A CA 1
ATOM 1199 C C . VAL A 1 153 ? -0.822 2.111 13.428 1.00 84.25 153 VAL A C 1
ATOM 1201 O O . VAL A 1 153 ? -0.392 1.069 13.912 1.00 84.25 153 VAL A O 1
ATOM 1204 N N . TYR A 1 154 ? -0.291 3.298 13.681 1.00 82.25 154 TYR A N 1
ATOM 1205 C CA . TYR A 1 154 ? 0.842 3.496 14.569 1.00 82.25 154 TYR A CA 1
ATOM 1206 C C . TYR A 1 154 ? 0.706 4.831 15.285 1.00 82.25 154 TYR A C 1
ATOM 1208 O O . TYR A 1 154 ? 0.055 5.763 14.802 1.00 82.25 154 TYR A O 1
ATOM 1216 N N . ARG A 1 155 ? 1.335 4.920 16.454 1.00 77.25 155 ARG A N 1
ATOM 1217 C CA . ARG A 1 155 ? 1.479 6.181 17.167 1.00 77.25 155 ARG A CA 1
ATOM 1218 C C . ARG A 1 155 ? 2.473 7.067 16.418 1.00 77.25 155 ARG A C 1
ATOM 1220 O O . ARG A 1 155 ? 3.558 6.614 16.067 1.00 77.25 155 ARG A O 1
ATOM 1227 N N . VAL A 1 156 ? 2.100 8.322 16.204 1.00 76.38 156 VAL A N 1
ATOM 1228 C CA . VAL A 1 156 ? 3.009 9.360 15.708 1.00 76.38 156 VAL A CA 1
ATOM 1229 C C . VAL A 1 156 ? 3.549 10.110 16.926 1.00 76.38 156 VAL A C 1
ATOM 1231 O O . VAL A 1 156 ? 2.746 10.559 17.743 1.00 76.38 156 VAL A O 1
ATOM 1234 N N . GLU A 1 157 ? 4.875 10.168 17.061 1.00 63.44 157 GLU A N 1
ATOM 1235 C CA . GLU A 1 157 ? 5.586 10.944 18.096 1.00 63.44 157 GLU A CA 1
ATOM 1236 C C . GLU A 1 157 ? 5.603 12.446 17.788 1.00 63.44 157 GLU A C 1
ATOM 1238 O O . GLU A 1 157 ? 5.680 12.810 16.588 1.00 63.44 157 GLU A O 1
#

Secondary structure (DSSP, 8-state):
-----S-SS----HHHHHHHHHHSHHHHHHHHHHHHHHHHHHHHHSPP---------------TTS--TT--TT------HHHHHHHHHHHT-HHHHHHHHHHTTGGGSTTT-TTTT--HHHHHHHHTTSS--GGGS-HHHHHHHHHHHH-------

Sequence (157 aa):
MSVQSAAADVDVDLRQLFASLARNWLRILVVALVVTGLAFALTWLATPHYRAETRLLIETRESVYTRPDGTNDNDKPILDEEGVTSQVEVVSSTDILKQVAQRLNLSRLPEFDETADMPMLSRLLVIAGLKSDPNEIPPEERVLTKMREKLNVYRVE

Radius of gyration: 31.61 Å; chains: 1; bounding box: 88×52×79 Å

Foldseek 3Di:
DDDDDPPPPPPPVVVVVVVVCVVCVVVVVVVVVVVVVVVVVVVVPDDDDDDDDDDDDDFQDDDPVPDDPPDDPVPGPPCDPVNVVVVLCVCLDLVNQLVVCVVVVVLCPCQQPVVNDDDPVNVVCVVVVVDPDSVVDPSSVSNSVSCNVRDDGDDDD

pLDDT: mean 73.96, std 13.8, range [37.69, 95.94]